Protein AF-A0A374BLW5-F1 (afdb_monomer_lite)

Secondary structure (DSSP, 8-state):
-HHHHHHHHHHHHHHHHHHHHHHHHHHHHTT-HHHHHHHHHHHHHHHHHHHHHT-GGGGGSHHHHH-GGGGB-TTT--BSS-HHHHHHHHHHHHHHHHHHHHHHHHHHHHHHHHHH--

Foldseek 3Di:
DVVVVVVLLVVLVVLVVLLLVLLQLLCVLVVNNVVSVVVSVVLVVVLVVCLVVVDPCNLVRSNCLSHPVSQADPPPGDGPDDNVVSVVVSVVSSVVSVVSSVVSVVVSVVVVVVVVVD

Sequence (118 aa):
TVFSAAVQSYLLVFAYLMIIGLILLSFSLVKHKTVGFVLCGAVISLGTAFCSIKTTLMWTMPMANSIIWLHYTKYFREPVMSMSFSVSYLAIFIAVLLAFCFIAIRKFNYDNVAEIAS

pLDDT: mean 83.6, std 7.58, range [57.03, 93.75]

Structure (mmCIF, N/CA/C/O backbone):
data_AF-A0A374BLW5-F1
#
_entry.id   AF-A0A374BLW5-F1
#
loop_
_atom_site.group_PDB
_atom_site.id
_atom_site.type_symbol
_atom_site.label_atom_id
_atom_site.label_alt_id
_atom_site.label_comp_id
_atom_site.label_asym_id
_atom_site.label_entity_id
_atom_site.label_seq_id
_atom_site.pdbx_PDB_ins_code
_atom_site.Cartn_x
_atom_site.Cartn_y
_atom_site.Cartn_z
_atom_site.occupancy
_atom_site.B_iso_or_equiv
_atom_site.auth_seq_id
_atom_site.auth_comp_id
_atom_site.auth_asym_id
_atom_site.auth_atom_id
_atom_site.pdbx_PDB_model_num
ATOM 1 N N . THR A 1 1 ? -10.610 -17.883 20.493 1.00 73.44 1 THR A N 1
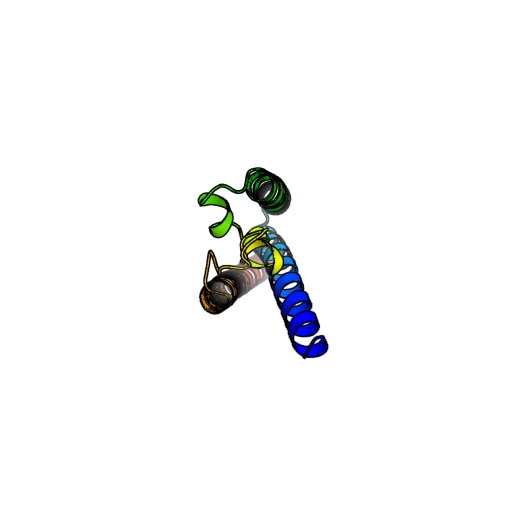ATOM 2 C CA . THR A 1 1 ? -9.599 -18.048 21.564 1.00 73.44 1 THR A CA 1
ATOM 3 C C . THR A 1 1 ? -8.573 -16.935 21.462 1.00 73.44 1 THR A C 1
ATOM 5 O O . THR A 1 1 ? -8.397 -16.387 20.378 1.00 73.44 1 THR A O 1
ATOM 8 N N . VAL A 1 2 ? -7.900 -16.588 22.563 1.00 81.94 2 VAL A N 1
ATOM 9 C CA . VAL A 1 2 ? -6.878 -15.517 22.599 1.00 81.94 2 VAL A CA 1
ATOM 10 C C . VAL A 1 2 ? -5.771 -15.754 21.560 1.00 81.94 2 VAL A C 1
ATOM 12 O O . VAL A 1 2 ? -5.320 -14.825 20.901 1.00 81.94 2 VAL A O 1
ATOM 15 N N . PHE A 1 3 ? -5.425 -17.027 21.342 1.00 84.19 3 PHE A N 1
ATOM 16 C CA . PHE A 1 3 ? -4.470 -17.469 20.328 1.00 84.19 3 PHE A CA 1
ATOM 17 C C . PHE A 1 3 ? -4.875 -17.074 18.898 1.00 84.19 3 PHE A C 1
ATOM 19 O O . PHE A 1 3 ? -4.079 -16.487 18.177 1.00 84.19 3 PHE A O 1
ATOM 26 N N . SER A 1 4 ? -6.128 -17.320 18.498 1.00 81.00 4 SER A N 1
ATOM 27 C CA . SER A 1 4 ? -6.605 -16.976 17.149 1.00 81.00 4 SER A CA 1
ATOM 28 C C . SER A 1 4 ? -6.557 -15.468 16.882 1.00 81.00 4 SER A C 1
ATOM 30 O O . SER A 1 4 ? -6.181 -15.051 15.791 1.00 81.00 4 SER A O 1
ATOM 32 N N . ALA A 1 5 ? -6.911 -14.649 17.878 1.00 81.00 5 ALA A N 1
ATOM 33 C CA . ALA A 1 5 ? -6.854 -13.192 17.758 1.00 81.00 5 ALA A CA 1
ATOM 34 C C . ALA A 1 5 ? -5.405 -12.682 17.675 1.00 81.00 5 ALA A C 1
ATOM 36 O O . ALA A 1 5 ? -5.113 -11.758 16.912 1.00 81.00 5 ALA A O 1
ATOM 37 N N . ALA A 1 6 ? -4.486 -13.308 18.418 1.00 84.44 6 ALA A N 1
ATOM 38 C CA . ALA A 1 6 ? -3.063 -13.001 18.337 1.00 84.44 6 ALA A CA 1
ATOM 39 C C . ALA A 1 6 ? -2.509 -13.325 16.942 1.00 84.44 6 ALA A C 1
ATOM 41 O O . ALA A 1 6 ? -1.942 -12.446 16.299 1.00 84.44 6 ALA A O 1
ATOM 42 N N . VAL A 1 7 ? -2.747 -14.540 16.435 1.00 88.00 7 VAL A N 1
ATOM 43 C CA . VAL A 1 7 ? -2.308 -14.966 15.092 1.00 88.00 7 VAL A CA 1
ATOM 44 C C . VAL A 1 7 ? -2.819 -14.009 14.016 1.00 88.00 7 VAL A C 1
ATOM 46 O O . VAL A 1 7 ? -2.045 -13.553 13.179 1.00 88.00 7 VAL A O 1
ATOM 49 N N . GLN A 1 8 ? -4.099 -13.643 14.069 1.00 83.88 8 GLN A N 1
ATOM 50 C CA . GLN A 1 8 ? -4.687 -12.709 13.114 1.00 83.88 8 GLN A CA 1
ATOM 51 C C . GLN A 1 8 ? -4.049 -11.313 13.185 1.00 83.88 8 GLN A C 1
ATOM 53 O O . GLN A 1 8 ? -3.789 -10.707 12.147 1.00 83.88 8 GLN A O 1
ATOM 58 N N . SER A 1 9 ? -3.742 -10.821 14.389 1.00 85.69 9 SER A N 1
ATOM 59 C CA . SER A 1 9 ? -3.050 -9.537 14.574 1.00 85.69 9 SER A CA 1
ATOM 60 C C . SER A 1 9 ? -1.651 -9.567 13.958 1.00 85.69 9 SER A C 1
ATOM 62 O O . SER A 1 9 ? -1.277 -8.654 13.226 1.00 85.69 9 SER A O 1
ATOM 64 N N . TYR A 1 10 ? -0.892 -10.639 14.204 1.00 87.50 10 TYR A N 1
ATOM 65 C CA . TYR A 1 10 ? 0.442 -10.813 13.629 1.00 87.50 10 TYR A CA 1
ATOM 66 C C . TYR A 1 10 ? 0.407 -10.913 12.103 1.00 87.50 10 TYR A C 1
ATOM 68 O O . TYR A 1 10 ? 1.232 -10.289 11.439 1.00 87.50 10 TYR A O 1
ATOM 76 N N . LEU A 1 11 ? -0.562 -11.639 11.537 1.00 88.69 11 LEU A N 1
ATOM 77 C CA . LEU A 1 11 ? -0.726 -11.760 10.086 1.00 88.69 11 LEU A CA 1
ATOM 78 C C . LEU A 1 11 ? -1.019 -10.413 9.419 1.00 88.69 11 LEU A C 1
ATOM 80 O O . LEU A 1 11 ? -0.458 -10.112 8.369 1.00 88.69 11 LEU A O 1
ATOM 84 N N . LEU A 1 12 ? -1.862 -9.584 10.033 1.00 87.50 12 LEU A N 1
ATOM 85 C CA . LEU A 1 12 ? -2.188 -8.254 9.521 1.00 87.50 12 LEU A CA 1
ATOM 86 C C . LEU A 1 12 ? -0.979 -7.307 9.550 1.00 87.50 12 LEU A C 1
ATOM 88 O O . LEU A 1 12 ? -0.732 -6.587 8.582 1.00 87.50 12 LEU A O 1
ATOM 92 N N . VAL A 1 13 ? -0.190 -7.339 10.628 1.00 88.94 13 VAL A N 1
ATOM 93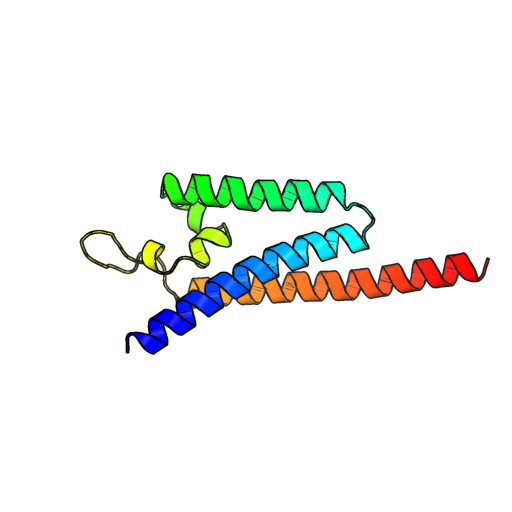 C CA . VAL A 1 13 ? 1.059 -6.565 10.725 1.00 88.94 13 VAL A CA 1
ATOM 94 C C . VAL A 1 13 ? 2.095 -7.069 9.718 1.00 88.94 13 VAL A C 1
ATOM 96 O O . VAL A 1 13 ? 2.756 -6.268 9.060 1.00 88.94 13 VAL A O 1
ATOM 99 N N . PHE A 1 14 ? 2.207 -8.386 9.538 1.00 89.94 14 PHE A N 1
ATOM 100 C CA . PHE A 1 14 ? 3.066 -8.977 8.515 1.00 89.94 14 PHE A CA 1
ATOM 101 C C . PHE A 1 14 ? 2.664 -8.520 7.105 1.00 89.94 14 PHE A C 1
ATOM 103 O O . PHE A 1 14 ? 3.520 -8.078 6.341 1.00 89.94 14 PHE A O 1
ATOM 110 N N . ALA A 1 15 ? 1.368 -8.543 6.781 1.00 89.81 15 ALA A N 1
ATOM 111 C CA . ALA A 1 15 ? 0.845 -8.054 5.506 1.00 89.81 15 ALA A CA 1
ATOM 112 C C . ALA A 1 15 ? 1.187 -6.571 5.273 1.00 89.81 15 ALA A C 1
ATOM 114 O O . ALA A 1 15 ? 1.589 -6.186 4.176 1.00 89.81 15 ALA A O 1
ATOM 115 N N . TYR A 1 16 ? 1.104 -5.740 6.315 1.00 90.31 16 TYR A N 1
ATOM 116 C CA . TYR A 1 16 ? 1.513 -4.337 6.249 1.00 90.31 16 TYR A CA 1
ATOM 117 C C . TYR A 1 16 ? 3.012 -4.160 5.949 1.00 90.31 16 TYR A C 1
ATOM 119 O O . TYR A 1 16 ? 3.379 -3.390 5.060 1.00 90.31 16 TYR A O 1
ATOM 127 N N . LEU A 1 17 ? 3.886 -4.898 6.638 1.00 90.06 17 LEU A N 1
ATOM 128 C CA . LEU A 1 17 ? 5.330 -4.863 6.371 1.00 90.06 17 LEU A CA 1
ATOM 129 C C . LEU A 1 17 ? 5.658 -5.366 4.959 1.00 90.06 17 LEU A C 1
ATOM 131 O O . LEU A 1 17 ? 6.515 -4.799 4.281 1.00 90.06 17 LEU A O 1
ATOM 135 N N . MET A 1 18 ? 4.936 -6.386 4.494 1.00 91.88 18 MET A N 1
ATOM 136 C CA . MET A 1 18 ? 5.053 -6.906 3.135 1.00 91.88 18 MET A CA 1
ATOM 137 C C . MET A 1 18 ? 4.685 -5.843 2.091 1.00 91.88 18 MET A C 1
ATOM 139 O O . MET A 1 18 ? 5.413 -5.687 1.115 1.00 91.88 18 MET A O 1
ATOM 143 N N . ILE A 1 19 ? 3.623 -5.060 2.308 1.00 91.62 19 ILE A N 1
ATOM 144 C CA . ILE A 1 19 ? 3.251 -3.931 1.436 1.00 91.62 19 ILE A CA 1
ATOM 145 C C . ILE A 1 19 ? 4.384 -2.905 1.350 1.00 91.62 19 ILE A C 1
ATOM 147 O O . ILE A 1 19 ? 4.759 -2.506 0.249 1.00 91.62 19 ILE A O 1
ATOM 151 N N . ILE A 1 20 ? 4.969 -2.503 2.483 1.00 91.75 20 ILE A N 1
ATOM 152 C CA . ILE A 1 20 ? 6.099 -1.557 2.496 1.00 91.75 20 ILE A CA 1
ATOM 153 C C . ILE A 1 20 ? 7.282 -2.124 1.703 1.00 91.75 20 ILE A C 1
ATOM 155 O O . ILE A 1 20 ? 7.851 -1.429 0.860 1.00 91.75 20 ILE A O 1
ATOM 159 N N . GLY A 1 21 ? 7.630 -3.393 1.932 1.00 91.50 21 GLY A N 1
ATOM 160 C CA . GLY A 1 21 ? 8.704 -4.068 1.205 1.00 91.50 21 GLY A CA 1
ATOM 161 C C . GLY A 1 21 ? 8.451 -4.129 -0.303 1.00 91.50 21 GLY A C 1
ATOM 162 O O . GLY A 1 21 ? 9.355 -3.860 -1.093 1.00 91.50 21 GLY A O 1
ATOM 163 N N . LEU A 1 22 ? 7.213 -4.413 -0.717 1.00 90.81 22 LEU A N 1
ATOM 164 C CA . LEU A 1 22 ? 6.827 -4.453 -2.126 1.00 90.81 22 LEU A CA 1
ATOM 165 C C . LEU A 1 22 ? 6.855 -3.073 -2.787 1.00 90.81 22 LEU A C 1
ATOM 167 O O . LEU A 1 22 ? 7.246 -2.983 -3.949 1.00 90.81 22 LEU A O 1
ATOM 171 N N . ILE A 1 23 ? 6.504 -2.001 -2.073 1.00 90.38 23 ILE A N 1
ATOM 172 C CA . ILE A 1 23 ? 6.646 -0.628 -2.580 1.00 90.38 23 ILE A CA 1
ATOM 173 C C . ILE A 1 23 ? 8.127 -0.316 -2.828 1.00 90.38 23 ILE A C 1
ATOM 175 O O . ILE A 1 23 ? 8.485 0.118 -3.923 1.00 90.38 23 ILE A O 1
ATOM 179 N N . LEU A 1 24 ? 9.010 -0.597 -1.864 1.00 90.31 24 LEU A N 1
ATOM 180 C CA . LEU A 1 24 ? 10.455 -0.402 -2.046 1.00 90.31 24 LEU A CA 1
ATOM 181 C C . LEU A 1 24 ? 10.992 -1.205 -3.236 1.00 90.31 24 LEU A C 1
ATOM 183 O O . LEU A 1 24 ? 11.742 -0.667 -4.053 1.00 90.31 24 LEU A O 1
ATOM 187 N N . LEU A 1 25 ? 10.578 -2.469 -3.363 1.00 89.56 25 LEU A N 1
ATOM 188 C CA . LEU A 1 25 ? 10.964 -3.331 -4.478 1.00 89.56 25 LEU A CA 1
ATOM 189 C C . LEU A 1 25 ? 10.486 -2.760 -5.819 1.00 89.56 25 LEU A C 1
ATOM 191 O O . LEU A 1 25 ? 11.283 -2.641 -6.747 1.00 89.56 25 LEU A O 1
ATOM 195 N N . SER A 1 26 ? 9.222 -2.341 -5.893 1.00 87.88 26 SER A N 1
ATOM 196 C CA . SER A 1 26 ? 8.605 -1.735 -7.079 1.00 87.88 26 SER A CA 1
ATOM 197 C C . SER A 1 26 ? 9.425 -0.550 -7.587 1.00 87.88 26 SER A C 1
ATOM 199 O O . SER A 1 26 ? 9.822 -0.516 -8.747 1.00 87.88 26 SER A O 1
ATOM 201 N N . PHE A 1 27 ? 9.749 0.404 -6.712 1.00 87.19 27 PHE A N 1
ATOM 202 C CA . PHE A 1 27 ? 10.524 1.590 -7.091 1.00 87.19 27 PHE A CA 1
ATOM 203 C C . PHE A 1 27 ? 12.004 1.294 -7.355 1.00 87.19 27 PHE A C 1
ATOM 205 O O . PHE A 1 27 ? 12.631 1.974 -8.171 1.00 87.19 27 PHE A O 1
ATOM 212 N N . SER A 1 28 ? 12.566 0.269 -6.710 1.00 85.94 28 SER A N 1
ATOM 213 C CA . SER A 1 28 ? 13.923 -0.203 -6.998 1.00 85.94 28 SER A CA 1
ATOM 214 C C . SER A 1 28 ? 14.041 -0.755 -8.422 1.00 85.94 28 SER A C 1
ATOM 216 O O . SER A 1 28 ? 15.011 -0.443 -9.115 1.00 85.94 28 SER A O 1
ATOM 218 N N . LEU A 1 29 ? 13.027 -1.494 -8.888 1.00 85.06 29 LEU A N 1
ATOM 219 C CA . LEU A 1 29 ? 12.972 -2.057 -10.243 1.00 85.06 29 LEU A CA 1
ATOM 220 C C . LEU A 1 29 ? 12.880 -0.979 -11.330 1.00 85.06 29 LEU A C 1
ATOM 222 O O . LEU A 1 29 ? 13.470 -1.131 -12.393 1.00 85.06 29 LEU A O 1
ATOM 226 N N . VAL A 1 30 ? 12.216 0.146 -11.051 1.00 83.56 30 VAL A N 1
ATOM 227 C CA . VAL A 1 30 ? 12.135 1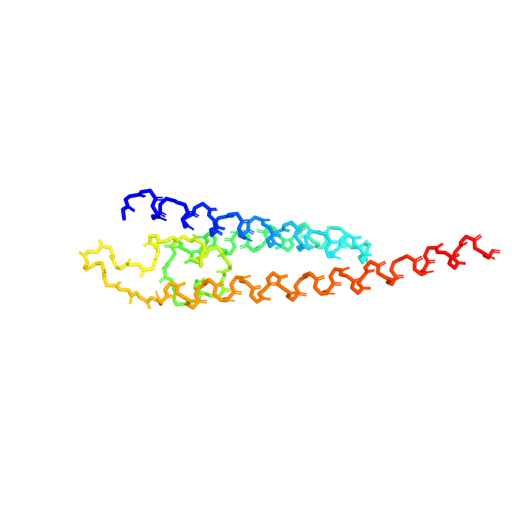.294 -11.979 1.00 83.56 30 VAL A CA 1
ATOM 228 C C . VAL A 1 30 ? 13.361 2.224 -11.848 1.00 83.56 30 VAL A C 1
ATOM 230 O O . VAL A 1 30 ? 13.346 3.347 -12.331 1.00 83.56 30 VAL A O 1
ATOM 233 N N . LYS A 1 31 ? 14.444 1.796 -11.178 1.00 82.88 31 LYS A N 1
ATOM 234 C CA . LYS A 1 31 ? 15.669 2.591 -10.929 1.00 82.88 31 LYS A CA 1
ATOM 235 C C . LYS A 1 31 ? 15.437 3.912 -10.149 1.00 82.88 31 LYS A C 1
ATOM 237 O O . LYS A 1 31 ? 16.362 4.707 -10.012 1.00 82.88 31 LYS A O 1
ATOM 242 N N . HIS A 1 32 ? 14.268 4.116 -9.527 1.00 85.62 32 HIS A N 1
ATOM 243 C CA . HIS A 1 32 ? 13.908 5.306 -8.731 1.00 85.62 32 HIS A CA 1
ATOM 244 C C . HIS A 1 32 ? 13.869 5.020 -7.216 1.00 85.62 32 HIS A C 1
ATOM 246 O O . HIS A 1 32 ? 12.899 5.324 -6.519 1.00 85.62 32 HIS A O 1
ATOM 252 N N . LYS A 1 33 ? 14.952 4.447 -6.678 1.00 82.50 33 LYS A N 1
ATOM 253 C CA . LYS A 1 33 ? 15.048 3.980 -5.277 1.00 82.50 33 LYS A CA 1
ATOM 254 C C . LYS A 1 33 ? 14.716 5.057 -4.234 1.00 82.50 33 LYS A C 1
ATOM 256 O O . LYS A 1 33 ? 14.022 4.771 -3.262 1.00 82.50 33 LYS A O 1
ATOM 261 N N . THR A 1 34 ? 15.156 6.297 -4.454 1.00 84.81 34 THR A N 1
ATOM 262 C CA . THR A 1 34 ? 14.899 7.423 -3.539 1.00 84.81 34 THR A CA 1
ATOM 263 C C . THR A 1 34 ? 13.408 7.734 -3.417 1.00 84.81 34 THR A C 1
ATOM 265 O O . THR A 1 34 ? 12.924 7.993 -2.320 1.00 84.81 34 THR A O 1
ATOM 268 N N . VAL A 1 35 ? 12.659 7.647 -4.523 1.00 88.25 35 VAL A N 1
ATOM 269 C CA . VAL A 1 35 ? 11.209 7.898 -4.532 1.00 88.25 35 VAL A CA 1
ATOM 270 C C . VAL A 1 35 ? 10.480 6.830 -3.724 1.00 88.25 35 VAL A C 1
ATOM 272 O O . VAL A 1 35 ? 9.633 7.166 -2.902 1.00 88.25 35 VAL A O 1
ATOM 275 N N . GLY A 1 36 ? 10.862 5.559 -3.887 1.00 86.44 36 GLY A N 1
ATOM 276 C CA . GLY A 1 36 ? 10.310 4.462 -3.089 1.00 86.44 36 GLY A CA 1
ATOM 277 C C . GLY A 1 36 ? 10.525 4.659 -1.592 1.00 86.44 36 GLY A C 1
ATOM 278 O O . GLY A 1 36 ? 9.592 4.502 -0.810 1.00 86.44 36 GLY A O 1
ATOM 279 N N . PHE A 1 37 ? 11.731 5.068 -1.193 1.00 88.25 37 PHE A N 1
ATOM 280 C CA . PHE A 1 37 ? 12.051 5.333 0.209 1.00 88.25 37 PHE A CA 1
ATOM 281 C C . PHE A 1 37 ? 11.224 6.488 0.793 1.00 88.25 37 PHE A C 1
ATOM 283 O O . PHE A 1 37 ? 10.624 6.340 1.860 1.00 88.25 37 PHE A O 1
ATOM 290 N N . VAL A 1 38 ? 11.137 7.616 0.077 1.00 92.69 38 VAL A N 1
ATOM 291 C CA . VAL A 1 38 ? 10.335 8.776 0.500 1.00 92.69 38 VAL A CA 1
ATOM 292 C C . VAL A 1 38 ? 8.853 8.411 0.595 1.00 92.69 38 VAL A C 1
ATOM 294 O O . VAL A 1 38 ? 8.198 8.771 1.572 1.00 92.69 38 VAL A O 1
ATOM 297 N N . LEU A 1 39 ? 8.328 7.647 -0.368 1.00 90.12 39 LEU A N 1
ATOM 298 C CA . LEU A 1 39 ? 6.934 7.211 -0.366 1.00 90.12 39 LEU A CA 1
ATOM 299 C C . LEU A 1 39 ? 6.630 6.284 0.815 1.00 90.12 39 LEU A C 1
ATOM 301 O O . LEU A 1 39 ? 5.626 6.478 1.494 1.00 90.12 39 LEU A O 1
ATOM 305 N N . CYS A 1 40 ? 7.501 5.317 1.112 1.00 91.12 40 CYS A N 1
ATOM 306 C CA . CYS A 1 40 ? 7.349 4.472 2.296 1.00 91.12 40 CYS A CA 1
ATOM 307 C C . CYS A 1 40 ? 7.359 5.299 3.587 1.00 91.12 40 CYS A C 1
ATOM 309 O O . CYS A 1 40 ? 6.505 5.090 4.449 1.00 91.12 40 CYS A O 1
ATOM 311 N N . GLY A 1 41 ? 8.268 6.274 3.700 1.00 90.19 41 GLY A N 1
ATOM 312 C CA . GLY A 1 41 ? 8.295 7.209 4.824 1.00 90.19 41 GLY A CA 1
ATOM 313 C C . GLY A 1 41 ? 6.990 7.999 4.965 1.00 90.19 41 GLY A C 1
ATOM 314 O O . GLY A 1 41 ? 6.461 8.111 6.070 1.00 90.19 41 GLY A O 1
ATOM 315 N N . ALA A 1 42 ? 6.434 8.481 3.850 1.00 90.56 42 ALA A N 1
ATOM 316 C CA . ALA A 1 42 ? 5.157 9.191 3.819 1.00 90.56 42 ALA A CA 1
ATOM 317 C C . ALA A 1 42 ? 3.970 8.294 4.211 1.00 90.56 42 ALA A C 1
ATOM 319 O O . ALA A 1 42 ? 3.124 8.709 4.995 1.00 90.56 42 ALA A O 1
ATOM 320 N N . VAL A 1 43 ? 3.909 7.050 3.721 1.00 90.38 43 VAL A N 1
ATOM 321 C CA . VAL A 1 43 ? 2.844 6.093 4.077 1.00 90.38 43 VAL A CA 1
ATOM 322 C C . VAL A 1 43 ? 2.866 5.780 5.573 1.00 90.38 43 VAL A C 1
ATOM 324 O O . VAL A 1 43 ? 1.810 5.724 6.204 1.00 90.38 43 VAL A O 1
ATOM 327 N N . ILE A 1 44 ? 4.056 5.616 6.157 1.00 91.06 44 ILE A N 1
ATOM 328 C CA . ILE A 1 44 ? 4.204 5.371 7.594 1.00 91.06 44 ILE A CA 1
ATOM 329 C C . ILE A 1 44 ? 3.773 6.608 8.391 1.00 91.06 44 ILE A C 1
ATOM 331 O O . ILE A 1 44 ? 2.960 6.477 9.301 1.00 91.06 44 ILE A O 1
ATOM 335 N N . SER A 1 45 ? 4.277 7.800 8.057 1.00 91.06 45 SER A N 1
ATOM 336 C CA . SER A 1 45 ? 4.008 9.026 8.824 1.00 91.06 45 SER A CA 1
ATOM 337 C C . SER A 1 45 ? 2.560 9.510 8.706 1.00 91.06 45 SER A C 1
ATOM 339 O O . SER A 1 45 ? 1.951 9.892 9.704 1.00 91.06 45 SER A O 1
ATOM 341 N N . LEU A 1 46 ? 1.963 9.443 7.515 1.00 87.62 46 LEU A N 1
ATOM 342 C CA . LEU A 1 46 ? 0.543 9.739 7.325 1.00 87.62 46 LEU A CA 1
ATOM 343 C C . LEU A 1 46 ? -0.326 8.674 7.992 1.00 87.62 46 LEU A C 1
ATOM 345 O O . LEU A 1 46 ? -1.322 9.006 8.632 1.00 87.62 46 LEU A O 1
ATOM 349 N N . GLY A 1 47 ? 0.074 7.402 7.901 1.00 85.94 47 GLY A N 1
ATOM 350 C CA . GLY A 1 47 ? -0.584 6.303 8.597 1.00 85.94 47 GLY A CA 1
ATOM 351 C C . GLY A 1 47 ? -0.646 6.538 10.106 1.00 85.94 47 GLY A C 1
ATOM 352 O O . GLY A 1 47 ? -1.729 6.441 10.685 1.00 85.94 47 GLY A O 1
ATOM 353 N N . THR A 1 48 ? 0.468 6.919 10.740 1.00 86.75 48 THR A N 1
ATOM 354 C CA . THR A 1 48 ? 0.497 7.187 12.187 1.00 86.75 48 THR A CA 1
ATOM 355 C C . THR A 1 48 ? -0.313 8.426 12.551 1.00 86.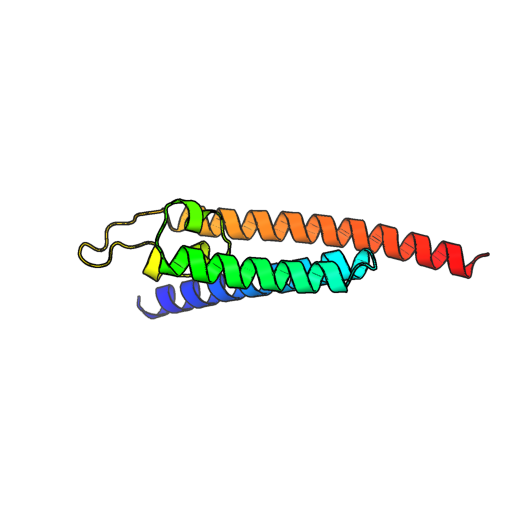75 48 THR A C 1
ATOM 357 O O . THR A 1 48 ? -1.085 8.384 13.512 1.00 86.75 48 THR A O 1
ATOM 360 N N . ALA A 1 49 ? -0.200 9.507 11.773 1.00 86.50 49 ALA A N 1
ATOM 361 C CA . ALA A 1 49 ? -0.952 10.737 11.998 1.00 86.50 49 ALA A CA 1
ATOM 362 C C . ALA A 1 49 ? -2.469 10.498 11.919 1.00 86.50 49 ALA A C 1
ATOM 364 O O . ALA A 1 49 ? -3.202 10.858 12.842 1.00 86.50 49 ALA A O 1
ATOM 365 N N . PHE A 1 50 ? -2.947 9.819 10.870 1.00 83.81 50 PHE A N 1
ATOM 366 C CA . PHE A 1 50 ? -4.369 9.508 10.721 1.00 83.81 50 PHE A CA 1
ATOM 367 C C . PHE A 1 50 ? -4.873 8.528 11.787 1.00 83.81 50 PHE A C 1
ATOM 369 O O . PHE A 1 50 ? -5.976 8.722 12.301 1.00 83.81 50 PHE A O 1
ATOM 376 N N . CYS A 1 51 ? -4.066 7.537 12.192 1.00 80.94 51 CYS A N 1
ATOM 377 C CA . CYS A 1 51 ? -4.414 6.654 13.313 1.00 80.94 51 CYS A CA 1
ATOM 378 C C . CYS A 1 51 ? -4.538 7.414 14.646 1.00 80.94 51 CYS A C 1
ATOM 380 O O . CYS A 1 51 ? -5.386 7.068 15.468 1.00 80.94 51 CYS A O 1
ATOM 382 N N . SER A 1 52 ? -3.720 8.450 14.865 1.00 83.12 52 SER A N 1
ATOM 383 C CA . SER A 1 52 ? -3.738 9.256 16.094 1.00 83.12 52 SER A CA 1
ATOM 384 C C . SER A 1 52 ? -4.970 10.167 16.179 1.00 83.12 52 SER A C 1
ATOM 386 O O . SER A 1 52 ? -5.625 10.238 17.218 1.00 83.12 52 SER A O 1
ATOM 388 N N . ILE A 1 53 ? -5.334 10.809 15.062 1.00 81.56 53 ILE A N 1
ATOM 389 C CA . ILE A 1 53 ? -6.475 11.741 14.981 1.00 81.56 53 ILE A CA 1
ATOM 390 C C . ILE A 1 53 ? -7.817 10.983 14.870 1.00 81.56 53 ILE A C 1
ATOM 392 O O . ILE A 1 53 ? -8.874 11.553 15.130 1.00 81.56 53 ILE A O 1
ATOM 396 N N . LYS A 1 54 ? -7.787 9.682 14.537 1.00 76.75 54 LYS A N 1
ATOM 397 C CA . LYS A 1 54 ? -8.964 8.803 14.391 1.00 76.75 54 LYS A CA 1
ATOM 398 C C . LYS A 1 54 ? -10.001 9.327 13.392 1.00 76.75 54 LYS A C 1
ATOM 400 O O . LYS A 1 54 ? -11.206 9.243 13.624 1.00 76.75 54 LYS A O 1
ATOM 405 N N . THR A 1 55 ? -9.538 9.888 12.278 1.00 76.94 55 THR A N 1
ATOM 406 C CA . THR A 1 55 ? -10.422 10.370 11.207 1.00 76.94 55 THR A CA 1
ATOM 407 C C . THR A 1 55 ? -10.950 9.207 10.367 1.00 76.94 55 THR A C 1
ATOM 409 O O . THR A 1 55 ? -10.307 8.166 10.259 1.00 76.94 55 THR A O 1
ATOM 412 N N . THR A 1 56 ? -12.078 9.389 9.675 1.00 76.19 56 THR A N 1
ATOM 413 C CA . THR A 1 56 ? -12.614 8.377 8.741 1.00 76.19 56 THR A CA 1
ATOM 414 C C . THR A 1 56 ? -11.633 8.031 7.609 1.00 76.19 56 THR A C 1
ATOM 416 O O . THR A 1 56 ? -11.675 6.930 7.067 1.00 76.19 56 THR A O 1
ATOM 419 N N . LEU A 1 57 ? -10.700 8.932 7.278 1.00 75.31 57 LEU A N 1
ATOM 420 C CA . LEU A 1 57 ? -9.675 8.707 6.252 1.00 75.31 57 LEU A CA 1
ATOM 421 C C . LEU A 1 57 ? -8.613 7.681 6.662 1.00 75.31 57 LEU A C 1
ATOM 423 O O . LEU A 1 57 ? -7.946 7.136 5.781 1.00 75.31 57 LEU A O 1
ATOM 427 N N . MET A 1 58 ? -8.465 7.365 7.954 1.00 81.62 58 MET A N 1
ATOM 428 C CA . MET A 1 58 ? -7.459 6.401 8.415 1.00 81.62 58 MET A CA 1
ATOM 429 C C . MET A 1 58 ? -7.615 5.033 7.743 1.00 81.62 58 MET A C 1
ATOM 431 O O . MET A 1 58 ? -6.616 4.395 7.429 1.00 81.62 58 MET A O 1
ATOM 435 N N . TRP A 1 59 ? -8.850 4.632 7.426 1.00 79.75 59 TRP A N 1
ATOM 436 C CA . TRP A 1 59 ? -9.177 3.359 6.780 1.00 79.75 59 TRP A CA 1
ATOM 437 C C . TRP A 1 59 ? -8.658 3.219 5.348 1.00 79.75 59 TRP A C 1
ATOM 439 O O . TRP A 1 59 ? -8.592 2.111 4.826 1.00 79.75 59 TRP A O 1
ATOM 449 N N . THR A 1 60 ? -8.256 4.318 4.710 1.00 81.25 60 THR A N 1
ATOM 450 C CA . THR A 1 60 ? -7.578 4.267 3.405 1.00 81.25 60 THR A CA 1
ATOM 451 C C . THR A 1 60 ? -6.105 3.877 3.548 1.00 81.25 60 THR A C 1
ATOM 453 O O . THR A 1 60 ? -5.492 3.364 2.612 1.00 81.25 60 THR A O 1
ATOM 456 N N . MET A 1 61 ? -5.520 4.063 4.735 1.00 84.31 61 MET A N 1
ATOM 457 C CA . MET A 1 61 ? -4.124 3.732 4.982 1.00 84.31 61 MET A CA 1
ATOM 458 C C . MET A 1 61 ? -3.968 2.250 5.337 1.00 84.31 61 MET A C 1
ATOM 460 O O . MET A 1 61 ? -4.714 1.720 6.169 1.00 84.31 61 MET A O 1
ATOM 464 N N . PRO A 1 62 ? -2.952 1.561 4.788 1.00 82.75 62 PRO A N 1
ATOM 465 C CA . PRO A 1 62 ? -2.703 0.157 5.106 1.00 82.75 62 PRO A CA 1
ATOM 466 C C . PRO A 1 62 ? -2.350 -0.046 6.594 1.00 82.75 62 PRO A C 1
ATOM 468 O O . PRO A 1 62 ? -2.621 -1.109 7.147 1.00 82.75 62 PRO A O 1
ATOM 471 N N . MET A 1 63 ? -1.842 0.993 7.276 1.00 84.31 63 MET A N 1
ATOM 472 C CA . MET A 1 63 ? -1.554 0.957 8.714 1.00 84.31 63 MET A CA 1
ATOM 473 C C . MET A 1 63 ? -2.816 0.756 9.569 1.00 84.31 63 MET A C 1
ATOM 475 O O . MET A 1 63 ? -2.832 -0.145 10.406 1.00 84.31 63 MET A O 1
ATOM 479 N N . ALA A 1 64 ? -3.884 1.535 9.362 1.00 81.75 64 ALA A N 1
ATOM 480 C CA . ALA A 1 64 ? -5.094 1.432 10.190 1.00 81.75 64 ALA A CA 1
ATOM 481 C C . ALA A 1 64 ? -5.782 0.068 10.030 1.00 81.75 64 ALA A C 1
ATOM 483 O O . ALA A 1 64 ? -6.238 -0.525 11.006 1.00 81.75 64 ALA A O 1
ATOM 484 N N . ASN A 1 65 ? -5.766 -0.466 8.806 1.00 85.06 65 ASN A N 1
ATOM 485 C CA . ASN A 1 65 ? -6.288 -1.794 8.481 1.00 85.06 65 ASN A CA 1
ATOM 486 C C . ASN A 1 65 ? -5.503 -2.931 9.157 1.00 85.06 65 ASN A C 1
ATOM 488 O O . ASN A 1 65 ? -6.054 -4.010 9.367 1.00 85.06 65 ASN A O 1
ATOM 492 N N . SER A 1 66 ? -4.242 -2.696 9.537 1.00 84.31 66 SER A N 1
ATOM 493 C CA . SER A 1 66 ? -3.415 -3.700 10.216 1.00 84.31 66 SER A CA 1
ATOM 494 C C . SER A 1 66 ? -3.648 -3.783 11.733 1.00 84.31 66 SER A C 1
ATOM 496 O O . SER A 1 66 ? -3.346 -4.801 12.356 1.00 84.31 66 SER A O 1
ATOM 498 N N . ILE A 1 67 ? -4.210 -2.732 12.345 1.00 83.00 67 ILE A N 1
ATOM 499 C CA . ILE A 1 67 ? -4.368 -2.622 13.800 1.00 83.00 67 ILE A CA 1
ATOM 500 C C . ILE A 1 67 ? -5.778 -3.071 14.201 1.00 83.00 67 ILE A C 1
ATOM 502 O O . ILE A 1 67 ? -6.756 -2.334 14.062 1.00 83.00 67 ILE A O 1
ATOM 506 N N . ILE A 1 68 ? -5.888 -4.273 14.777 1.00 79.56 68 ILE A N 1
ATOM 507 C CA . ILE A 1 68 ? -7.184 -4.845 15.190 1.00 79.56 68 ILE A CA 1
ATOM 508 C C . ILE A 1 68 ? -7.910 -3.949 16.197 1.00 79.56 68 ILE A C 1
ATOM 510 O O . ILE A 1 68 ? -9.118 -3.762 16.099 1.00 79.56 68 ILE A O 1
ATOM 514 N N . TRP A 1 69 ? -7.180 -3.341 17.134 1.00 73.31 69 TRP A N 1
ATOM 515 C CA . TRP A 1 69 ? -7.776 -2.498 18.173 1.00 73.31 69 TRP A CA 1
ATOM 516 C C . TRP A 1 69 ? -8.495 -1.259 17.616 1.00 73.31 69 TRP A C 1
ATOM 518 O O . TRP A 1 69 ? -9.458 -0.796 18.217 1.00 73.31 69 TRP A O 1
ATOM 528 N N . LEU A 1 70 ? -8.079 -0.756 16.448 1.00 78.25 70 LEU A N 1
ATOM 529 C CA . LEU A 1 70 ? -8.702 0.404 15.807 1.00 78.25 70 LEU A CA 1
ATOM 530 C C . LEU A 1 70 ? -10.100 0.100 15.241 1.00 78.25 70 LEU A C 1
ATOM 532 O O . LEU A 1 70 ? -10.893 1.020 15.059 1.00 78.25 70 LEU A O 1
ATOM 536 N N . HIS A 1 71 ? -10.405 -1.175 14.974 1.00 77.19 71 HIS A N 1
ATOM 537 C CA . HIS A 1 71 ? -11.680 -1.624 14.399 1.00 77.19 71 HIS A CA 1
ATOM 538 C C . HIS A 1 71 ? -12.832 -1.604 15.397 1.00 77.19 71 HIS A C 1
ATOM 540 O O . HIS A 1 71 ? -13.984 -1.697 14.982 1.00 77.19 71 HIS A O 1
ATOM 546 N N . TYR A 1 72 ? -12.538 -1.450 16.686 1.00 75.00 72 TYR A N 1
ATOM 547 C CA . TYR A 1 72 ? -13.526 -1.485 17.752 1.00 75.00 72 TYR A CA 1
ATOM 548 C C . TYR A 1 72 ? -13.597 -0.138 18.470 1.00 75.00 72 TYR A C 1
ATOM 550 O O . TYR A 1 72 ? -12.575 0.498 18.740 1.00 75.00 72 TYR A O 1
ATOM 558 N N . THR A 1 73 ? -14.804 0.301 18.831 1.00 71.06 73 THR A N 1
ATOM 559 C CA . THR A 1 73 ? -14.956 1.499 19.665 1.00 71.06 73 THR A CA 1
ATOM 560 C C . THR A 1 73 ? -14.327 1.278 21.045 1.00 71.06 73 THR A C 1
ATOM 562 O O . THR A 1 73 ? -14.394 0.192 21.622 1.00 71.06 73 THR A O 1
ATOM 565 N N . LYS A 1 74 ? -13.700 2.326 21.600 1.00 63.78 74 LYS A N 1
ATOM 566 C CA . LYS A 1 74 ? -12.909 2.238 22.844 1.00 63.78 74 LYS A CA 1
ATOM 567 C C . LYS A 1 74 ? -13.722 1.737 24.044 1.00 63.78 74 LYS A C 1
ATOM 569 O O . LYS A 1 74 ? -13.183 1.013 24.874 1.00 63.78 74 LYS A O 1
ATOM 574 N N . TYR A 1 75 ? -14.984 2.156 24.137 1.00 57.03 75 TYR A N 1
ATOM 575 C CA . TYR A 1 75 ? -15.832 1.917 25.307 1.00 57.03 75 TYR A CA 1
ATOM 576 C C . TYR A 1 75 ? -16.903 0.850 25.062 1.00 57.03 75 TYR A C 1
ATOM 578 O O . TYR A 1 75 ? -17.114 0.010 25.928 1.00 57.03 75 TYR A O 1
ATOM 586 N N . PHE A 1 76 ? -17.520 0.831 23.877 1.00 65.44 76 PHE A N 1
ATOM 587 C CA . PHE A 1 76 ? -18.631 -0.077 23.566 1.00 65.44 76 PHE A CA 1
ATOM 588 C C . PHE A 1 76 ? -18.214 -1.307 22.743 1.00 65.44 76 PHE A C 1
ATOM 590 O O . PHE A 1 76 ? -19.014 -2.219 22.572 1.00 65.44 76 PHE A O 1
ATOM 597 N N . ARG A 1 77 ? -16.952 -1.374 22.277 1.00 62.94 77 ARG A N 1
ATOM 598 C CA . ARG A 1 77 ? -16.419 -2.449 21.414 1.00 62.94 77 ARG A CA 1
ATOM 599 C C . ARG A 1 77 ? -17.282 -2.727 20.180 1.00 62.94 77 ARG A C 1
ATOM 601 O O . ARG A 1 77 ? -17.324 -3.845 19.676 1.00 62.94 77 ARG A O 1
ATOM 608 N N . GLU A 1 78 ? -17.941 -1.699 19.672 1.00 69.25 78 GLU A N 1
ATOM 609 C CA . GLU A 1 78 ? -18.722 -1.793 18.446 1.00 69.25 78 GLU A CA 1
ATOM 610 C C . GLU A 1 78 ? -17.774 -1.794 17.240 1.00 69.25 78 GLU A C 1
ATOM 612 O O . GLU A 1 78 ? -16.818 -1.009 17.226 1.00 69.25 78 GLU A O 1
ATOM 617 N N . PRO A 1 79 ? -17.988 -2.672 16.246 1.00 64.94 79 PRO A N 1
ATOM 618 C CA . PRO A 1 79 ? -17.161 -2.705 15.051 1.00 64.94 79 PRO A CA 1
ATOM 619 C C . PRO A 1 79 ? -17.428 -1.460 14.192 1.00 64.94 79 PRO A C 1
ATOM 621 O O . PRO A 1 79 ? -18.497 -1.320 13.606 1.00 64.94 79 PRO A O 1
ATOM 624 N N . VAL A 1 80 ? -16.445 -0.560 14.099 1.00 73.62 80 VAL A N 1
ATOM 625 C CA . VAL A 1 80 ? -16.506 0.641 13.239 1.00 73.62 80 VAL A CA 1
ATOM 626 C C . VAL A 1 80 ? -16.313 0.260 11.769 1.00 73.62 80 VAL A C 1
ATOM 628 O O . VAL A 1 80 ? -16.922 0.849 10.880 1.00 73.62 80 VAL A O 1
ATOM 631 N N . MET A 1 81 ? -15.475 -0.746 11.511 1.00 73.19 81 MET A N 1
ATOM 632 C CA . MET A 1 81 ? -15.232 -1.311 10.186 1.00 73.19 81 MET A CA 1
ATOM 633 C C . MET A 1 81 ? -15.116 -2.834 10.288 1.00 73.19 81 MET A C 1
ATOM 635 O O . MET A 1 81 ? -14.527 -3.361 11.234 1.00 73.19 81 MET A O 1
ATOM 639 N N . SER A 1 82 ? -15.688 -3.553 9.318 1.00 79.00 82 SER A N 1
ATOM 640 C CA . SER A 1 82 ? -15.621 -5.016 9.288 1.00 79.00 82 SER A CA 1
ATOM 641 C C . SER A 1 82 ? -14.189 -5.493 9.062 1.00 79.00 82 SER A C 1
ATOM 643 O O . SER A 1 82 ? -13.528 -5.089 8.109 1.00 79.00 82 SER A O 1
ATOM 645 N N . MET A 1 83 ? -13.736 -6.423 9.898 1.00 77.50 83 MET A N 1
ATOM 646 C CA . MET A 1 83 ? -12.403 -7.014 9.798 1.00 77.50 83 MET A CA 1
ATOM 647 C C . MET A 1 83 ? -12.173 -7.740 8.460 1.00 77.50 83 MET A C 1
ATOM 649 O O . MET A 1 83 ? -11.061 -7.731 7.936 1.00 77.50 83 MET A O 1
ATOM 653 N N . SER A 1 84 ? -13.222 -8.318 7.866 1.00 82.06 84 SER A N 1
ATOM 654 C CA . SER A 1 84 ? -13.140 -8.965 6.550 1.00 82.06 84 SER A CA 1
ATOM 655 C C . SER A 1 84 ? -12.834 -7.969 5.432 1.00 82.06 84 SER A C 1
ATOM 657 O O . SER A 1 84 ? -12.096 -8.303 4.505 1.00 82.06 84 SER A O 1
ATOM 659 N N . PHE A 1 85 ? -13.351 -6.739 5.535 1.00 82.38 85 PHE A N 1
ATOM 660 C CA . PHE A 1 85 ? -13.071 -5.685 4.564 1.00 82.38 85 PHE A CA 1
ATOM 661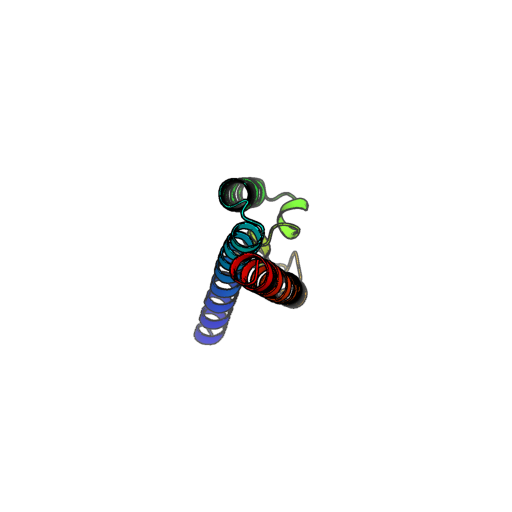 C C . PHE A 1 85 ? -11.583 -5.326 4.585 1.00 82.38 85 PHE A C 1
ATOM 663 O O . PHE A 1 85 ? -10.927 -5.373 3.548 1.00 82.38 85 PHE A O 1
ATOM 670 N N . SER A 1 86 ? -11.019 -5.100 5.768 1.00 84.75 86 SER A N 1
ATOM 671 C CA . SER A 1 86 ? -9.607 -4.742 5.950 1.00 84.75 86 SER A CA 1
ATOM 672 C C . SER A 1 86 ? -8.650 -5.838 5.475 1.00 84.75 86 SER A C 1
ATOM 674 O O . SER A 1 86 ? -7.645 -5.549 4.826 1.00 84.75 86 SER A O 1
ATOM 676 N N . VAL A 1 87 ? -8.984 -7.111 5.727 1.00 85.94 87 VAL A N 1
ATOM 677 C CA . VAL A 1 87 ? -8.223 -8.258 5.200 1.00 85.94 87 VAL A CA 1
ATOM 678 C C . VAL A 1 87 ? -8.264 -8.277 3.672 1.00 85.94 87 VAL A C 1
ATOM 680 O O . VAL A 1 87 ? -7.218 -8.401 3.037 1.00 85.94 87 VAL A O 1
ATOM 683 N N . SER A 1 88 ? -9.450 -8.120 3.074 1.00 88.06 88 SER A N 1
ATOM 684 C CA . SER A 1 88 ? -9.589 -8.097 1.614 1.00 88.06 88 SER A CA 1
ATOM 685 C C . SER A 1 88 ? -8.848 -6.915 0.981 1.00 88.06 88 SER A C 1
ATOM 687 O O . SER A 1 88 ? -8.170 -7.094 -0.027 1.00 88.06 88 SER A O 1
ATOM 689 N N . TYR A 1 89 ? -8.883 -5.742 1.620 1.00 88.12 89 TYR A N 1
ATOM 690 C CA . TYR A 1 89 ? -8.171 -4.545 1.186 1.00 88.12 89 TYR A CA 1
ATOM 691 C C . TYR A 1 89 ? -6.658 -4.779 1.133 1.00 88.12 89 TYR A C 1
ATOM 693 O O . TYR A 1 89 ? -6.033 -4.561 0.096 1.00 88.12 89 TYR A O 1
ATOM 701 N N . LEU A 1 90 ? -6.071 -5.289 2.223 1.00 87.31 90 LEU A N 1
ATOM 702 C CA . LEU A 1 90 ? -4.638 -5.585 2.281 1.00 87.31 90 LEU A CA 1
ATOM 703 C C . LEU A 1 90 ? -4.243 -6.681 1.280 1.00 87.31 90 LEU A C 1
ATOM 705 O O . LEU A 1 90 ? -3.226 -6.544 0.603 1.00 87.31 90 LEU A O 1
ATOM 709 N N . ALA A 1 91 ? -5.052 -7.735 1.141 1.00 89.88 91 ALA A N 1
ATOM 710 C CA . ALA A 1 91 ? -4.785 -8.825 0.203 1.00 89.88 91 ALA A CA 1
ATOM 711 C C . ALA A 1 91 ? -4.808 -8.358 -1.262 1.00 89.88 91 ALA A C 1
ATOM 713 O O . ALA A 1 91 ? -3.893 -8.677 -2.022 1.00 89.88 91 ALA A O 1
ATOM 714 N N . ILE A 1 92 ? -5.812 -7.563 -1.651 1.00 92.38 92 ILE A N 1
ATOM 715 C CA . ILE A 1 92 ? -5.906 -6.982 -2.998 1.00 92.38 92 ILE A CA 1
ATOM 716 C C . ILE A 1 92 ? -4.720 -6.050 -3.249 1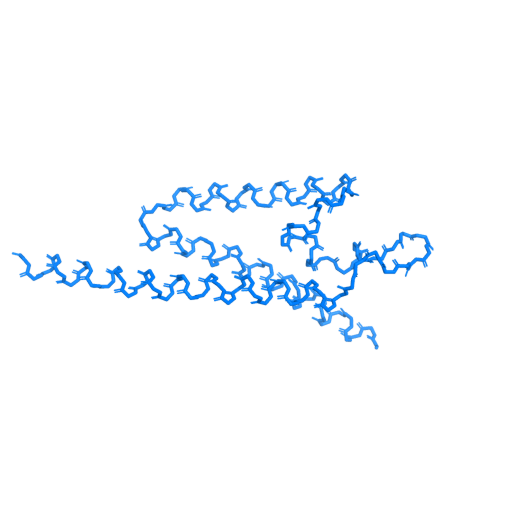.00 92.38 92 ILE A C 1
ATOM 718 O O . ILE A 1 92 ? -4.094 -6.126 -4.305 1.00 92.38 92 ILE A O 1
ATOM 722 N N . PHE A 1 93 ? -4.362 -5.209 -2.276 1.00 90.00 93 PHE A N 1
ATOM 723 C CA . PHE A 1 93 ? -3.253 -4.273 -2.435 1.00 90.00 93 PHE A CA 1
ATOM 724 C C . PHE A 1 93 ? -1.908 -4.990 -2.619 1.00 90.00 93 PHE A C 1
ATOM 726 O O . PHE A 1 93 ? -1.126 -4.627 -3.498 1.00 90.00 93 PHE A O 1
ATOM 733 N N . ILE A 1 94 ? -1.675 -6.071 -1.868 1.00 92.00 94 ILE A N 1
ATOM 734 C CA . ILE A 1 94 ? -0.516 -6.953 -2.060 1.00 92.00 94 ILE A CA 1
ATOM 735 C C . ILE A 1 94 ? -0.533 -7.586 -3.453 1.00 92.00 94 ILE A C 1
ATOM 737 O O . ILE A 1 94 ? 0.487 -7.560 -4.138 1.00 92.00 94 ILE A O 1
ATOM 741 N N . ALA A 1 95 ? -1.669 -8.134 -3.895 1.00 92.81 95 ALA A N 1
ATOM 742 C CA . ALA A 1 95 ? -1.780 -8.778 -5.203 1.00 92.81 95 ALA A CA 1
ATOM 743 C C . ALA A 1 95 ? -1.469 -7.806 -6.355 1.00 92.81 95 ALA A C 1
ATOM 745 O O . ALA A 1 95 ? -0.734 -8.159 -7.278 1.00 92.81 95 ALA A O 1
ATOM 746 N N . VAL A 1 96 ? -1.960 -6.565 -6.272 1.00 93.75 96 VAL A N 1
ATOM 747 C CA . VAL A 1 96 ? -1.674 -5.506 -7.253 1.00 93.75 96 VAL A CA 1
ATOM 748 C C . VAL A 1 96 ? -0.187 -5.151 -7.265 1.00 93.75 96 VAL A C 1
ATOM 750 O O . VAL A 1 96 ? 0.416 -5.087 -8.337 1.00 93.75 96 VAL A O 1
ATOM 753 N N . LEU A 1 97 ? 0.431 -4.967 -6.094 1.00 91.12 97 LEU A N 1
ATOM 754 C CA . LEU A 1 97 ? 1.864 -4.676 -6.000 1.00 91.12 97 LEU A CA 1
ATOM 755 C C . LEU A 1 97 ? 2.725 -5.834 -6.516 1.00 91.12 97 LEU A C 1
ATOM 757 O O . LEU A 1 97 ? 3.719 -5.600 -7.195 1.00 91.12 97 LEU A O 1
ATOM 761 N N . LEU A 1 98 ? 2.339 -7.084 -6.249 1.00 91.94 98 LEU A N 1
ATOM 762 C CA . LEU A 1 98 ? 3.021 -8.261 -6.787 1.00 91.94 98 LEU A CA 1
ATOM 763 C C . LEU A 1 98 ? 2.917 -8.330 -8.312 1.00 91.94 98 LEU A C 1
ATOM 765 O O . LEU A 1 98 ? 3.926 -8.575 -8.972 1.00 91.94 98 LEU A O 1
ATOM 769 N N . ALA A 1 99 ? 1.734 -8.076 -8.876 1.00 92.94 99 ALA A N 1
ATOM 770 C CA . ALA A 1 99 ? 1.547 -8.021 -10.323 1.00 92.94 99 ALA A CA 1
ATOM 771 C C . ALA A 1 99 ? 2.410 -6.917 -10.955 1.00 92.94 99 ALA A C 1
ATOM 773 O O . ALA A 1 99 ? 3.094 -7.161 -11.951 1.00 92.94 99 ALA A O 1
ATOM 774 N N . PHE A 1 100 ? 2.450 -5.730 -10.339 1.00 91.81 100 PHE A N 1
ATOM 775 C CA . PHE A 1 100 ? 3.317 -4.637 -10.775 1.00 91.81 100 PHE A CA 1
ATOM 776 C C . PHE A 1 100 ? 4.799 -5.023 -10.716 1.00 91.81 100 PHE A C 1
ATOM 778 O O . PHE A 1 100 ? 5.504 -4.882 -11.714 1.00 91.81 100 PHE A O 1
ATOM 785 N N . CYS A 1 101 ? 5.266 -5.564 -9.586 1.00 91.06 101 CYS A N 1
ATOM 786 C CA . CYS A 1 101 ? 6.634 -6.059 -9.430 1.00 91.06 101 CYS A CA 1
ATOM 787 C C . CYS A 1 101 ? 6.976 -7.099 -10.498 1.00 91.06 101 CYS A C 1
ATOM 789 O O . CYS A 1 101 ? 8.040 -7.020 -11.101 1.00 91.06 101 CYS A O 1
ATOM 791 N N . PHE A 1 102 ? 6.080 -8.047 -10.776 1.00 90.69 102 PHE A N 1
ATOM 792 C CA . PHE A 1 102 ? 6.306 -9.074 -11.788 1.00 90.69 102 PHE A CA 1
ATOM 793 C C . PHE A 1 102 ? 6.494 -8.470 -13.187 1.00 90.69 102 PHE A C 1
ATOM 795 O O . PHE A 1 102 ? 7.456 -8.803 -13.881 1.00 90.69 102 PHE A O 1
ATOM 802 N N . ILE A 1 103 ? 5.627 -7.532 -13.584 1.00 89.88 103 ILE A N 1
ATOM 803 C CA . ILE A 1 103 ? 5.741 -6.818 -14.865 1.00 89.88 103 ILE A CA 1
ATOM 804 C C . ILE A 1 103 ? 7.040 -6.000 -14.913 1.00 89.88 103 ILE A C 1
ATOM 806 O O . ILE A 1 103 ? 7.773 -6.056 -15.902 1.00 89.88 103 ILE A O 1
ATOM 810 N N . ALA A 1 104 ? 7.357 -5.277 -13.837 1.00 88.06 104 ALA A N 1
ATOM 811 C CA . ALA A 1 104 ? 8.559 -4.457 -13.738 1.00 88.06 104 ALA A CA 1
ATOM 812 C C . ALA A 1 104 ? 9.845 -5.299 -13.801 1.00 88.06 104 ALA A C 1
ATOM 814 O O . ALA A 1 104 ? 10.775 -4.918 -14.506 1.00 88.06 104 ALA A O 1
ATOM 815 N N . ILE A 1 105 ? 9.885 -6.471 -13.153 1.00 89.00 105 ILE A N 1
ATOM 816 C CA . ILE A 1 105 ? 11.004 -7.427 -13.239 1.00 89.00 105 ILE A CA 1
ATOM 817 C C . ILE A 1 105 ? 11.193 -7.907 -14.676 1.00 89.00 105 ILE A C 1
ATOM 819 O O . ILE A 1 105 ? 12.317 -7.929 -15.176 1.00 89.00 105 ILE A O 1
ATOM 823 N N . ARG A 1 106 ? 10.106 -8.288 -15.359 1.00 86.44 106 ARG A N 1
ATOM 824 C CA . ARG A 1 106 ? 10.167 -8.762 -16.751 1.00 86.44 106 ARG A CA 1
ATOM 825 C C . ARG A 1 106 ? 10.729 -7.688 -17.680 1.00 86.44 106 ARG A C 1
ATOM 827 O O . ARG A 1 106 ? 11.582 -8.004 -18.504 1.00 86.44 106 ARG A O 1
ATOM 834 N N . LYS A 1 107 ? 10.289 -6.437 -17.512 1.00 85.19 107 LYS A N 1
ATOM 835 C CA . LYS A 1 107 ? 10.800 -5.292 -18.273 1.00 85.19 107 LYS A CA 1
ATOM 836 C C . LYS A 1 107 ? 12.274 -5.016 -17.961 1.00 85.19 107 LYS A C 1
ATOM 838 O O . LYS A 1 107 ? 13.080 -4.950 -18.878 1.00 85.19 107 LYS A O 1
ATOM 843 N N . PHE A 1 108 ? 12.633 -4.951 -16.679 1.00 83.75 108 PHE A N 1
ATOM 844 C CA . PHE A 1 108 ? 14.009 -4.721 -16.233 1.00 83.75 108 PHE A CA 1
ATOM 845 C C . PHE A 1 108 ? 14.983 -5.775 -16.781 1.00 83.75 108 PHE A C 1
ATOM 847 O O . PHE A 1 108 ? 16.081 -5.436 -17.211 1.00 83.75 108 PHE A O 1
ATOM 854 N N . ASN A 1 109 ? 14.580 -7.050 -16.802 1.00 81.81 109 ASN A N 1
ATOM 855 C CA . ASN A 1 109 ? 15.409 -8.125 -17.343 1.00 81.81 109 ASN A CA 1
ATOM 856 C C . ASN A 1 109 ? 15.606 -8.000 -18.864 1.00 81.81 109 ASN A C 1
ATOM 858 O O . ASN A 1 109 ? 16.703 -8.241 -19.355 1.00 81.81 109 ASN A O 1
ATOM 862 N N . TYR A 1 110 ? 14.567 -7.600 -19.604 1.00 75.12 110 TYR A N 1
ATOM 863 C CA . TYR A 1 110 ? 14.669 -7.368 -21.048 1.00 75.12 110 TYR A CA 1
ATOM 864 C C . TYR A 1 110 ? 15.630 -6.218 -21.373 1.00 75.12 110 TYR A C 1
ATOM 866 O O . TYR A 1 110 ? 16.526 -6.391 -22.196 1.00 75.12 110 TYR A O 1
ATOM 874 N N . ASP A 1 111 ? 15.482 -5.081 -20.684 1.00 78.50 111 ASP A N 1
ATOM 875 C CA . ASP A 1 111 ? 16.341 -3.906 -20.872 1.00 78.50 111 ASP A CA 1
ATOM 876 C C . ASP A 1 111 ? 17.816 -4.251 -20.599 1.00 78.50 111 ASP A C 1
ATOM 878 O O . ASP A 1 111 ? 18.700 -3.867 -21.360 1.00 78.50 111 ASP A O 1
ATOM 882 N N . ASN A 1 112 ? 18.076 -5.040 -19.553 1.00 80.44 112 ASN A N 1
ATOM 883 C CA . ASN A 1 112 ? 19.424 -5.472 -19.191 1.00 80.44 112 ASN A CA 1
ATOM 884 C C . ASN A 1 112 ? 20.045 -6.418 -20.236 1.00 80.44 112 ASN A C 1
ATOM 886 O O . ASN A 1 112 ? 21.212 -6.279 -20.576 1.00 80.44 112 ASN A O 1
ATOM 890 N N . VAL A 1 113 ? 19.280 -7.376 -20.777 1.00 78.25 113 VAL A N 1
ATOM 891 C CA . VAL A 1 113 ? 19.780 -8.278 -21.834 1.00 78.25 113 VAL A CA 1
ATOM 892 C C . VAL A 1 113 ? 20.067 -7.514 -23.130 1.00 78.25 113 VAL A C 1
ATOM 894 O O . VAL A 1 113 ? 21.059 -7.807 -23.792 1.00 78.25 113 VAL A O 1
ATOM 897 N N . ALA A 1 114 ? 19.235 -6.528 -23.479 1.00 75.69 114 ALA A N 1
ATOM 898 C CA . ALA A 1 114 ? 19.453 -5.687 -24.653 1.00 75.69 114 ALA A CA 1
ATOM 899 C C . ALA A 1 114 ? 20.731 -4.834 -24.539 1.00 75.69 114 ALA A C 1
ATOM 901 O O . ALA A 1 114 ? 21.447 -4.706 -25.525 1.00 75.69 114 ALA A O 1
ATOM 902 N N . GLU A 1 115 ? 21.041 -4.308 -23.348 1.00 75.94 115 GLU A N 1
ATOM 903 C CA . GLU A 1 115 ? 22.266 -3.535 -23.073 1.00 75.94 115 GLU A CA 1
ATOM 904 C C . GLU A 1 115 ? 23.544 -4.390 -23.172 1.00 75.94 115 GLU A C 1
ATOM 906 O O . GLU A 1 115 ? 24.574 -3.908 -23.624 1.00 75.94 115 GLU A O 1
ATOM 911 N N . ILE A 1 116 ? 23.488 -5.671 -22.789 1.00 77.81 116 ILE A N 1
ATOM 912 C CA . ILE A 1 116 ? 24.645 -6.586 -22.875 1.00 77.81 116 ILE A CA 1
ATOM 913 C C . ILE A 1 116 ? 24.901 -7.044 -24.325 1.00 77.81 116 ILE A C 1
ATOM 915 O O . ILE A 1 116 ? 26.015 -7.441 -24.663 1.00 77.81 116 ILE A O 1
ATOM 919 N N . ALA A 1 117 ? 23.870 -7.040 -25.175 1.00 70.12 117 ALA A N 1
ATOM 920 C CA . ALA A 1 117 ? 23.942 -7.520 -26.555 1.00 70.12 117 ALA A CA 1
ATOM 921 C C . ALA A 1 117 ? 24.353 -6.446 -27.585 1.00 70.12 117 ALA A C 1
ATOM 923 O O . ALA A 1 117 ? 24.562 -6.797 -28.749 1.00 70.12 117 ALA A O 1
ATOM 924 N N . SER A 1 118 ? 24.435 -5.170 -27.185 1.00 59.66 118 SER A N 1
ATOM 925 C CA . SER A 1 118 ? 24.889 -4.034 -28.008 1.00 59.66 118 SER A CA 1
ATOM 926 C C . SER A 1 118 ? 26.368 -3.731 -27.815 1.00 59.66 118 SER A C 1
ATOM 928 O O . SER A 1 118 ? 27.043 -3.459 -28.831 1.00 59.66 118 SER A O 1
#

Radius of gyration: 17.69 Å; chains: 1; bounding box: 44×30×53 Å